Protein AF-A0A2T4V0P7-F1 (afdb_monomer_lite)

Radius of gyration: 17.31 Å; chains: 1; bounding box: 37×28×50 Å

Structure (mmCIF, N/CA/C/O backbone):
data_AF-A0A2T4V0P7-F1
#
_entry.id   AF-A0A2T4V0P7-F1
#
loop_
_atom_site.group_PDB
_atom_site.id
_atom_site.type_symbol
_atom_site.label_atom_id
_atom_site.label_alt_id
_atom_site.label_comp_id
_atom_site.label_asym_id
_atom_site.label_entity_id
_atom_site.label_seq_id
_atom_site.pdbx_PDB_ins_code
_atom_site.Cartn_x
_atom_site.Cartn_y
_atom_site.Cartn_z
_atom_site.occupancy
_atom_site.B_iso_or_equiv
_atom_site.auth_seq_id
_atom_site.auth_comp_id
_atom_site.auth_asym_id
_atom_site.auth_atom_id
_atom_site.pdbx_PDB_model_num
ATOM 1 N N . MET A 1 1 ? 9.605 -6.362 7.966 1.00 40.91 1 MET A N 1
ATOM 2 C CA . MET A 1 1 ? 10.205 -7.530 7.261 1.00 40.91 1 MET A CA 1
ATOM 3 C C . MET A 1 1 ? 9.302 -8.032 6.117 1.00 40.91 1 MET A C 1
ATOM 5 O O . MET A 1 1 ? 9.048 -9.226 6.015 1.00 40.91 1 MET A O 1
ATOM 9 N N . GLY A 1 2 ? 8.819 -7.150 5.230 1.00 50.41 2 GLY A N 1
ATOM 10 C CA . GLY A 1 2 ? 7.950 -7.536 4.098 1.00 50.41 2 GLY A CA 1
ATOM 11 C C . GLY A 1 2 ? 8.644 -7.576 2.725 1.00 50.41 2 GLY A C 1
ATOM 12 O O . GLY A 1 2 ? 8.208 -8.301 1.835 1.00 50.41 2 GLY A O 1
ATOM 13 N N . GLY A 1 3 ? 9.751 -6.844 2.541 1.00 59.53 3 GLY A N 1
ATOM 14 C CA . GLY A 1 3 ? 10.342 -6.617 1.211 1.00 59.53 3 GLY A CA 1
ATOM 15 C C . GLY A 1 3 ? 11.061 -7.815 0.574 1.00 59.53 3 GLY A C 1
ATOM 16 O O . GLY A 1 3 ? 11.031 -7.975 -0.645 1.00 59.53 3 GLY A O 1
ATOM 17 N N . GLY A 1 4 ? 11.680 -8.696 1.371 1.00 63.53 4 GLY A N 1
ATOM 18 C CA . GLY A 1 4 ? 12.519 -9.787 0.846 1.00 63.53 4 GLY A CA 1
ATOM 19 C C . GLY A 1 4 ? 11.753 -10.831 0.019 1.00 63.53 4 GLY A C 1
ATOM 20 O O . GLY A 1 4 ? 12.235 -11.278 -1.023 1.00 63.53 4 GLY A O 1
ATOM 21 N N . GLY A 1 5 ? 10.535 -11.184 0.444 1.00 72.75 5 GLY A N 1
ATOM 22 C CA . GLY A 1 5 ? 9.677 -12.125 -0.285 1.00 72.75 5 GLY A CA 1
ATOM 23 C C . GLY A 1 5 ? 9.125 -11.538 -1.587 1.00 72.75 5 GLY A C 1
ATOM 24 O O . GLY A 1 5 ? 9.145 -12.204 -2.623 1.00 72.75 5 GLY A O 1
ATOM 25 N N . ALA A 1 6 ? 8.700 -10.271 -1.556 1.00 78.38 6 ALA A N 1
ATOM 26 C CA . ALA A 1 6 ? 8.191 -9.565 -2.732 1.00 78.38 6 ALA A CA 1
ATOM 27 C C . ALA A 1 6 ? 9.258 -9.455 -3.834 1.00 78.38 6 ALA A C 1
ATOM 29 O O . ALA A 1 6 ? 8.981 -9.709 -5.005 1.00 78.38 6 ALA A O 1
ATOM 30 N N . LEU A 1 7 ? 10.502 -9.163 -3.450 1.00 80.94 7 LEU A N 1
ATOM 31 C CA . LEU A 1 7 ? 11.613 -9.017 -4.382 1.00 80.94 7 LEU A CA 1
ATOM 32 C C . LEU A 1 7 ? 12.010 -10.335 -5.063 1.00 80.94 7 LEU A C 1
ATOM 34 O O . LEU A 1 7 ? 12.274 -10.361 -6.265 1.00 80.94 7 LEU A O 1
ATOM 38 N N . SER A 1 8 ? 12.025 -11.441 -4.315 1.00 80.12 8 SER A N 1
ATOM 39 C CA . SER A 1 8 ? 12.296 -12.774 -4.873 1.00 80.12 8 SER A CA 1
ATOM 40 C C . SER A 1 8 ? 11.249 -13.171 -5.924 1.00 80.12 8 SER A C 1
ATOM 42 O O . SER A 1 8 ? 11.586 -13.610 -7.030 1.00 80.12 8 SER A O 1
ATOM 44 N N . SER A 1 9 ? 9.971 -12.931 -5.619 1.00 83.75 9 SER A N 1
ATOM 45 C CA . SER A 1 9 ? 8.863 -13.156 -6.552 1.00 83.75 9 SER A CA 1
ATOM 46 C C . SER A 1 9 ? 8.977 -12.270 -7.792 1.00 83.75 9 SER A C 1
ATOM 48 O O . SER A 1 9 ? 8.845 -12.764 -8.911 1.00 83.75 9 SER A O 1
ATOM 50 N N . ALA A 1 10 ? 9.302 -10.987 -7.617 1.00 84.69 10 ALA A N 1
ATOM 51 C CA . ALA A 1 10 ? 9.468 -10.046 -8.721 1.00 84.69 10 ALA A CA 1
ATOM 52 C C . ALA A 1 10 ? 10.587 -10.463 -9.684 1.00 84.69 10 ALA A C 1
ATOM 54 O O . ALA A 1 10 ? 10.378 -10.495 -10.895 1.00 84.69 10 ALA A O 1
ATOM 55 N N . ARG A 1 11 ? 11.745 -10.882 -9.158 1.00 84.88 11 ARG A N 1
ATOM 56 C CA . ARG A 1 11 ? 12.838 -11.425 -9.982 1.00 84.88 11 ARG A CA 1
ATOM 57 C C . ARG A 1 11 ? 12.408 -12.674 -10.746 1.00 84.88 11 ARG A C 1
ATOM 59 O O . ARG A 1 11 ? 12.751 -12.827 -11.912 1.00 84.88 11 ARG A O 1
ATOM 66 N N . THR A 1 12 ? 11.634 -13.549 -10.109 1.00 85.69 12 THR A N 1
ATOM 67 C CA . THR A 1 12 ? 11.114 -14.761 -10.755 1.00 85.69 12 THR A CA 1
ATOM 68 C C . THR A 1 12 ? 10.182 -14.416 -11.919 1.00 85.69 12 THR A C 1
ATOM 70 O O . THR A 1 12 ? 10.307 -15.004 -12.992 1.00 85.69 12 THR A O 1
ATOM 73 N N . ILE A 1 13 ? 9.285 -13.441 -11.742 1.00 86.00 13 ILE A N 1
ATOM 74 C CA . ILE A 1 13 ? 8.387 -12.954 -12.800 1.00 86.00 13 ILE A CA 1
ATOM 75 C C . ILE A 1 13 ? 9.199 -12.352 -13.955 1.00 86.00 13 ILE A C 1
ATOM 77 O O . ILE A 1 13 ? 9.021 -12.766 -15.099 1.00 86.00 13 ILE A O 1
ATOM 81 N N . LEU A 1 14 ? 10.153 -11.464 -13.661 1.00 85.25 14 LEU A N 1
ATOM 82 C CA . LEU A 1 14 ? 10.999 -10.830 -14.678 1.00 85.25 14 LEU A CA 1
ATOM 83 C C . LEU A 1 14 ? 11.806 -11.844 -15.493 1.00 85.25 14 LEU A C 1
ATOM 85 O O . LEU A 1 14 ? 11.801 -11.799 -16.720 1.00 85.25 14 LEU A O 1
ATOM 89 N N . VAL A 1 15 ? 12.481 -12.781 -14.824 1.00 84.50 15 VAL A N 1
ATOM 90 C CA . VAL A 1 15 ? 13.399 -13.715 -15.492 1.00 84.50 15 VAL A CA 1
ATOM 91 C C . VAL A 1 15 ? 12.642 -14.822 -16.221 1.00 84.50 15 VAL A C 1
ATOM 93 O O . VAL A 1 15 ? 12.977 -15.147 -17.361 1.00 84.50 15 VAL A O 1
ATOM 96 N N . LEU A 1 16 ? 11.640 -15.425 -15.570 1.00 86.75 16 LEU A N 1
ATOM 97 C CA . LEU A 1 16 ? 10.969 -16.612 -16.104 1.00 86.75 16 LEU A CA 1
ATOM 98 C C . LEU A 1 16 ? 9.767 -16.270 -16.978 1.00 86.75 16 LEU A C 1
ATOM 100 O O . LEU A 1 16 ? 9.555 -16.937 -17.988 1.00 86.75 16 LEU A O 1
ATOM 104 N N . ARG A 1 17 ? 8.976 -15.261 -16.596 1.00 83.06 17 ARG A N 1
ATOM 105 C CA . ARG A 1 17 ? 7.755 -14.883 -17.327 1.00 83.06 17 ARG A CA 1
ATOM 106 C C . ARG A 1 17 ? 7.986 -13.742 -18.311 1.00 83.06 17 ARG A C 1
ATOM 108 O O . ARG A 1 17 ? 7.224 -13.628 -19.261 1.00 83.06 17 ARG A O 1
ATOM 115 N N . ARG A 1 18 ? 9.059 -12.956 -18.130 1.00 83.25 18 ARG A N 1
ATOM 116 C CA . ARG A 1 18 ? 9.374 -11.769 -18.949 1.00 83.25 18 ARG A CA 1
ATOM 117 C C . ARG A 1 18 ? 8.212 -10.778 -18.997 1.00 83.25 18 ARG A C 1
ATOM 119 O O . ARG A 1 18 ? 7.939 -10.173 -20.029 1.00 83.25 18 ARG A O 1
ATOM 126 N N . GLU A 1 19 ? 7.528 -10.648 -17.868 1.00 87.88 19 GLU A N 1
ATOM 127 C CA . GLU A 1 19 ? 6.427 -9.713 -17.679 1.00 87.88 19 GLU A CA 1
ATOM 128 C C . GLU A 1 19 ? 6.923 -8.502 -16.879 1.00 87.88 19 GLU A C 1
ATOM 130 O O . GLU A 1 19 ? 7.684 -8.690 -15.920 1.00 87.88 19 GLU A O 1
ATOM 135 N N . PRO A 1 20 ? 6.486 -7.278 -17.229 1.00 90.12 20 PRO A N 1
ATOM 136 C CA . PRO A 1 20 ? 6.785 -6.104 -16.428 1.00 90.12 20 PRO A CA 1
ATOM 137 C C . PRO A 1 20 ? 6.261 -6.265 -14.996 1.00 90.12 20 PRO A C 1
ATOM 139 O O . PRO A 1 20 ? 5.131 -6.715 -14.799 1.00 90.12 20 PRO A O 1
ATOM 142 N N . VAL A 1 21 ? 7.041 -5.857 -13.990 1.00 92.50 21 VAL A N 1
ATOM 143 C CA . VAL A 1 21 ? 6.661 -6.021 -12.577 1.00 92.50 21 VAL A CA 1
ATOM 144 C C . VAL A 1 21 ? 6.799 -4.733 -11.772 1.00 92.50 21 VAL A C 1
ATOM 146 O O . VAL A 1 21 ? 7.827 -4.063 -11.793 1.00 92.50 21 VAL A O 1
ATOM 149 N N . ALA A 1 22 ? 5.777 -4.407 -10.989 1.00 93.06 22 ALA A N 1
ATOM 150 C CA . ALA A 1 22 ? 5.873 -3.371 -9.970 1.00 93.06 22 ALA A CA 1
ATOM 151 C C . ALA A 1 22 ? 5.930 -4.009 -8.579 1.00 93.06 22 ALA A C 1
ATOM 153 O O . ALA A 1 22 ? 5.095 -4.843 -8.233 1.00 93.06 22 ALA A O 1
ATOM 154 N N . VAL A 1 23 ? 6.911 -3.606 -7.776 1.00 93.00 23 VAL A N 1
ATOM 155 C CA . VAL A 1 23 ? 7.059 -4.004 -6.375 1.00 93.00 23 VAL A CA 1
ATOM 156 C C . VAL A 1 23 ? 6.610 -2.843 -5.504 1.00 93.00 23 VAL A C 1
ATOM 158 O O . VAL A 1 23 ? 7.260 -1.801 -5.482 1.00 93.00 23 VAL A O 1
ATOM 161 N N . VAL A 1 24 ? 5.504 -3.033 -4.789 1.00 92.44 24 VAL A N 1
ATOM 162 C CA . VAL A 1 24 ? 4.971 -2.069 -3.821 1.00 92.44 24 VAL A CA 1
ATOM 163 C C . VAL A 1 24 ? 5.088 -2.683 -2.435 1.00 92.44 24 VAL A C 1
ATOM 165 O O . VAL A 1 24 ? 4.557 -3.768 -2.201 1.00 92.44 24 VAL A O 1
ATOM 168 N N . CYS A 1 25 ? 5.797 -2.026 -1.524 1.00 92.06 25 CYS A N 1
ATOM 169 C CA . CYS A 1 25 ? 5.945 -2.521 -0.159 1.00 92.06 25 CYS A CA 1
ATOM 170 C C . CYS A 1 25 ? 6.119 -1.394 0.858 1.00 92.06 25 CYS A C 1
ATOM 172 O O . CYS A 1 25 ? 6.382 -0.242 0.504 1.00 92.06 25 CYS A O 1
ATOM 174 N N . ASP A 1 26 ? 5.981 -1.757 2.130 1.00 92.06 26 ASP A N 1
ATOM 175 C CA . ASP A 1 26 ? 6.235 -0.858 3.249 1.00 92.06 26 ASP A CA 1
ATOM 176 C C . ASP A 1 26 ? 7.694 -0.389 3.241 1.00 92.06 26 ASP A C 1
ATOM 178 O O . ASP A 1 26 ? 8.622 -1.146 2.924 1.00 92.06 26 ASP A O 1
ATOM 182 N N . ALA A 1 27 ? 7.894 0.869 3.610 1.00 90.94 27 ALA A N 1
ATOM 183 C CA . ALA A 1 27 ? 9.205 1.372 3.963 1.00 90.94 27 ALA A CA 1
ATOM 184 C C . ALA A 1 27 ? 9.616 0.801 5.327 1.00 90.94 27 ALA A C 1
ATOM 186 O O . ALA A 1 27 ? 8.823 0.771 6.264 1.00 90.94 27 ALA A O 1
ATOM 187 N N . ASP A 1 28 ? 10.878 0.400 5.476 1.00 86.69 28 ASP A N 1
ATOM 188 C CA . ASP A 1 28 ? 11.382 -0.084 6.771 1.00 86.69 28 ASP A CA 1
ATOM 189 C C . ASP A 1 28 ? 11.621 1.075 7.768 1.00 86.69 28 ASP A C 1
ATOM 191 O O . ASP A 1 28 ? 11.985 0.866 8.925 1.00 86.69 28 ASP A O 1
ATOM 195 N N . THR A 1 29 ? 11.452 2.319 7.313 1.00 88.06 29 THR A N 1
ATOM 196 C CA . THR A 1 29 ? 11.788 3.550 8.029 1.00 88.06 29 THR A CA 1
ATOM 197 C C . THR A 1 29 ? 11.024 4.747 7.465 1.00 88.06 29 THR A C 1
ATOM 199 O O . THR A 1 29 ? 10.601 4.743 6.312 1.00 88.06 29 THR A O 1
ATOM 202 N N . LEU A 1 30 ? 10.897 5.803 8.270 1.00 88.06 30 LEU A N 1
ATOM 203 C CA . LEU A 1 30 ? 10.380 7.108 7.845 1.00 88.06 30 LEU A CA 1
ATOM 204 C C . LEU A 1 30 ? 11.493 8.079 7.411 1.00 88.06 30 LEU A C 1
ATOM 206 O O . LEU A 1 30 ? 11.200 9.173 6.931 1.00 88.06 30 LEU A O 1
ATOM 210 N N . ALA A 1 31 ? 12.765 7.719 7.618 1.00 92.06 31 ALA A N 1
ATOM 211 C CA . ALA A 1 31 ? 13.905 8.570 7.290 1.00 92.06 31 ALA A CA 1
ATOM 212 C C . ALA A 1 31 ? 14.175 8.554 5.770 1.00 92.06 31 ALA A C 1
ATOM 214 O O . ALA A 1 31 ? 14.497 7.486 5.241 1.00 92.06 31 ALA A O 1
ATOM 215 N N . PRO A 1 32 ? 14.106 9.701 5.061 1.00 89.88 32 PRO A N 1
ATOM 216 C CA . PRO A 1 32 ? 14.213 9.739 3.600 1.00 89.88 32 PRO A CA 1
ATOM 217 C C . PRO A 1 32 ? 15.506 9.137 3.042 1.00 89.88 32 PRO A C 1
ATOM 219 O O . PRO A 1 32 ? 15.460 8.432 2.035 1.00 89.88 32 PRO A O 1
ATOM 222 N N . ASP A 1 33 ? 16.639 9.373 3.707 1.00 92.19 33 ASP A N 1
ATOM 223 C CA . ASP A 1 33 ? 17.944 8.872 3.261 1.00 92.19 33 ASP A CA 1
ATOM 224 C C . ASP A 1 33 ? 17.998 7.341 3.327 1.00 92.19 33 ASP A C 1
ATOM 226 O O . ASP A 1 33 ? 18.382 6.678 2.366 1.00 92.19 33 ASP A O 1
ATOM 230 N N . VAL A 1 34 ? 17.491 6.763 4.418 1.00 91.38 34 VAL A N 1
ATOM 231 C CA . VAL A 1 34 ? 17.452 5.306 4.607 1.00 91.38 34 VAL A CA 1
ATOM 232 C C . VAL A 1 34 ? 16.418 4.660 3.674 1.00 91.38 34 VAL A C 1
ATOM 234 O O . VAL A 1 34 ? 16.652 3.578 3.143 1.00 91.38 34 VAL A O 1
ATOM 237 N N . MET A 1 35 ? 15.298 5.335 3.393 1.00 91.69 35 MET A N 1
ATOM 238 C CA . MET A 1 35 ? 14.356 4.889 2.357 1.00 91.69 35 MET A CA 1
ATOM 239 C C . MET A 1 35 ? 14.992 4.901 0.960 1.00 91.69 35 MET A C 1
ATOM 241 O O . MET A 1 35 ? 14.723 4.012 0.151 1.00 91.69 35 MET A O 1
ATOM 245 N N . ALA A 1 36 ? 15.823 5.900 0.650 1.00 92.19 36 ALA A N 1
ATOM 246 C CA . ALA A 1 36 ? 16.533 5.966 -0.622 1.00 92.19 36 ALA A CA 1
ATOM 247 C C . ALA A 1 36 ? 17.555 4.827 -0.755 1.00 92.19 36 ALA A C 1
ATOM 249 O O . ALA A 1 36 ? 17.640 4.223 -1.824 1.00 92.19 36 ALA A O 1
ATOM 250 N N . GLU A 1 37 ? 18.262 4.486 0.325 1.00 92.00 37 GLU A N 1
ATOM 251 C CA . GLU A 1 37 ? 19.148 3.317 0.385 1.00 92.00 37 GLU A CA 1
ATOM 252 C C . GLU A 1 37 ? 18.377 2.002 0.212 1.00 92.00 37 GLU A C 1
ATOM 254 O O . GLU A 1 37 ? 18.756 1.175 -0.620 1.00 92.00 37 GLU A O 1
ATOM 259 N N . GLN A 1 38 ? 17.259 1.826 0.931 1.00 92.25 38 GLN A N 1
ATOM 260 C CA . GLN A 1 38 ? 16.385 0.653 0.802 1.00 92.25 38 GLN A CA 1
ATOM 261 C C . GLN A 1 38 ? 15.917 0.483 -0.648 1.00 92.25 38 GLN A C 1
ATOM 26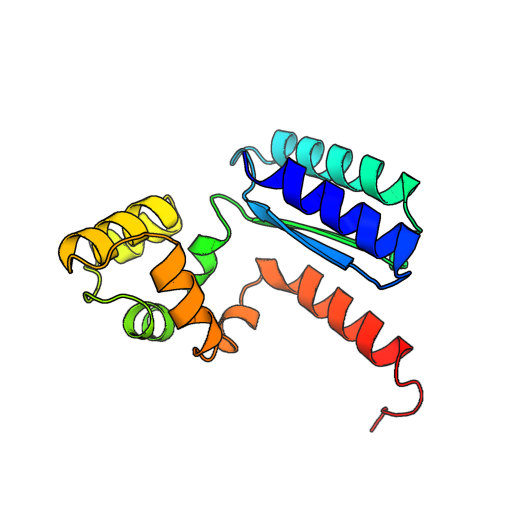3 O O . GLN A 1 38 ? 16.014 -0.608 -1.215 1.00 92.25 38 GLN A O 1
ATOM 268 N N . ARG A 1 39 ? 15.451 1.572 -1.272 1.00 92.94 39 ARG A N 1
ATOM 269 C CA . ARG A 1 39 ? 15.042 1.567 -2.678 1.00 92.94 39 ARG A CA 1
ATOM 270 C C . ARG A 1 39 ? 16.216 1.204 -3.583 1.00 92.94 39 ARG A C 1
ATOM 272 O O . ARG A 1 39 ? 16.073 0.288 -4.381 1.00 92.94 39 ARG A O 1
ATOM 279 N N . GLY A 1 40 ? 17.370 1.852 -3.425 1.00 93.00 40 GLY A N 1
ATOM 280 C CA . GLY A 1 40 ? 18.556 1.589 -4.244 1.00 93.00 40 GLY A CA 1
ATOM 281 C C . GLY A 1 40 ? 19.016 0.131 -4.173 1.00 93.00 40 GLY A C 1
ATOM 282 O O . GLY A 1 40 ? 19.373 -0.458 -5.191 1.00 93.00 40 GLY A O 1
ATOM 283 N N . LEU A 1 41 ? 18.928 -0.494 -2.997 1.00 91.62 41 LEU A N 1
ATOM 284 C CA . LEU A 1 41 ? 19.224 -1.916 -2.825 1.00 91.62 41 LEU A CA 1
ATOM 285 C C . LEU A 1 41 ? 18.239 -2.813 -3.599 1.00 91.62 41 LEU A C 1
ATOM 287 O 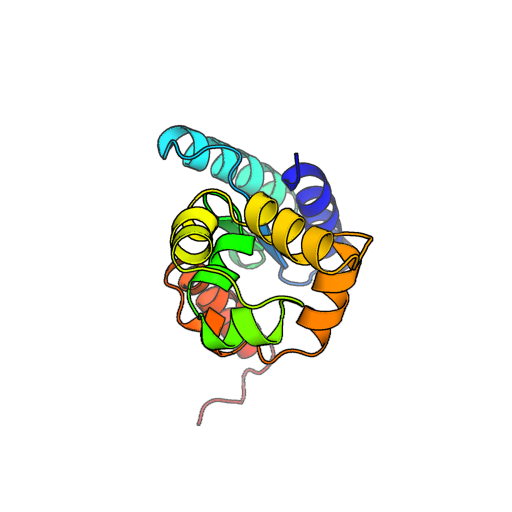O . LEU A 1 41 ? 18.651 -3.779 -4.244 1.00 91.62 41 LEU A O 1
ATOM 291 N N . MET A 1 42 ? 16.940 -2.508 -3.550 1.00 92.38 42 MET A N 1
ATOM 292 C CA . MET A 1 42 ? 15.920 -3.252 -4.302 1.00 92.38 42 MET A CA 1
ATOM 293 C C . MET A 1 42 ? 16.076 -3.066 -5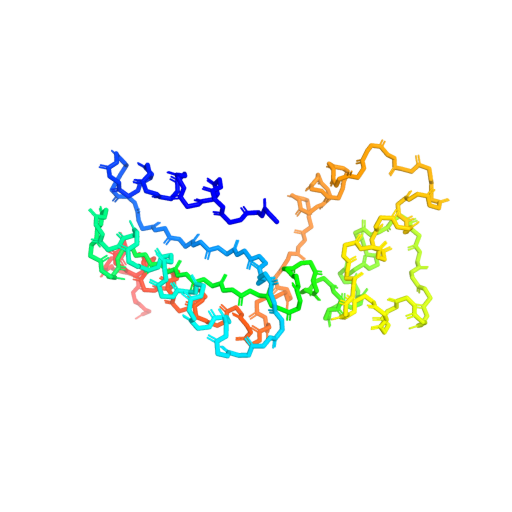.815 1.00 92.38 42 MET A C 1
ATOM 295 O O . MET A 1 42 ? 15.992 -4.038 -6.564 1.00 92.38 42 MET A O 1
ATOM 299 N N . GLU A 1 43 ? 16.343 -1.837 -6.255 1.00 93.38 43 GLU A N 1
ATOM 300 C CA . GLU A 1 43 ? 16.599 -1.491 -7.655 1.00 93.38 43 GLU A CA 1
ATOM 301 C C . GLU A 1 43 ? 17.845 -2.207 -8.185 1.00 93.38 43 GLU A C 1
ATOM 303 O O . GLU A 1 43 ? 17.799 -2.781 -9.270 1.00 93.38 43 GLU A O 1
ATOM 308 N N . TYR A 1 44 ? 18.926 -2.264 -7.400 1.00 91.69 44 TYR A N 1
ATOM 309 C CA . TYR A 1 44 ? 20.128 -3.027 -7.742 1.00 91.69 44 TYR A CA 1
ATOM 310 C C . TYR A 1 44 ? 19.807 -4.510 -7.977 1.00 91.69 44 TYR A C 1
ATOM 312 O O . TYR A 1 44 ? 20.183 -5.082 -8.998 1.00 91.69 44 TYR A O 1
ATOM 320 N N . MET A 1 45 ? 19.036 -5.128 -7.078 1.00 89.50 45 MET A N 1
ATOM 321 C CA . MET A 1 45 ? 18.660 -6.539 -7.205 1.00 89.50 45 MET A CA 1
ATOM 322 C C . MET A 1 45 ? 17.726 -6.835 -8.391 1.00 89.50 45 MET A C 1
ATOM 324 O O . MET A 1 45 ? 17.770 -7.944 -8.932 1.00 89.50 45 MET A O 1
ATOM 328 N N . LEU A 1 46 ? 16.870 -5.889 -8.790 1.00 89.69 46 LEU A N 1
ATOM 329 C CA . LEU A 1 46 ? 16.008 -6.022 -9.973 1.00 89.69 46 LEU A CA 1
ATOM 330 C C . LEU A 1 46 ? 16.748 -5.714 -11.276 1.00 89.69 46 LEU A C 1
ATOM 332 O O . LEU A 1 46 ? 16.464 -6.352 -12.288 1.00 89.69 46 LEU A O 1
ATOM 336 N N . GLY A 1 47 ? 17.723 -4.803 -11.254 1.00 90.19 47 GLY A N 1
ATOM 337 C CA . GLY A 1 47 ? 18.565 -4.483 -12.408 1.00 90.19 47 GLY A CA 1
ATOM 338 C C . GLY A 1 47 ? 19.335 -5.695 -12.937 1.00 90.19 47 GLY A C 1
ATOM 339 O O . GLY A 1 47 ? 19.471 -5.859 -14.145 1.00 90.19 47 GLY A O 1
ATOM 340 N N . GLU A 1 48 ? 19.738 -6.606 -12.048 1.00 88.62 48 GLU A N 1
ATOM 341 C CA . GLU A 1 48 ? 20.349 -7.891 -12.420 1.00 88.62 48 GLU A CA 1
ATOM 342 C C . GLU A 1 48 ? 19.361 -8.861 -13.103 1.00 88.62 48 GLU A C 1
ATOM 344 O O . GLU A 1 48 ? 19.771 -9.827 -13.745 1.00 88.62 48 GLU A O 1
ATOM 349 N N . ALA A 1 49 ? 18.051 -8.646 -12.947 1.00 87.19 49 ALA A N 1
ATOM 350 C CA . ALA A 1 49 ? 16.996 -9.506 -13.484 1.00 87.19 49 ALA A CA 1
ATOM 351 C C . ALA A 1 49 ? 16.380 -8.985 -14.795 1.00 87.19 49 ALA A C 1
ATOM 353 O O . ALA A 1 49 ? 15.804 -9.774 -15.544 1.00 87.19 49 ALA A O 1
ATOM 354 N N . GLY A 1 50 ? 16.486 -7.685 -15.085 1.00 87.50 50 GLY A N 1
ATOM 355 C CA . GLY A 1 50 ? 15.923 -7.089 -16.295 1.00 87.50 50 GLY A CA 1
ATOM 356 C C . GLY A 1 50 ? 16.177 -5.583 -16.423 1.00 87.50 50 GLY A C 1
ATOM 357 O O . GLY A 1 50 ? 16.600 -4.933 -15.464 1.00 87.50 50 GLY A O 1
ATOM 358 N N . PRO A 1 51 ? 15.916 -5.001 -17.608 1.00 89.62 51 PRO A N 1
ATOM 359 C CA . PRO A 1 51 ? 16.111 -3.573 -17.841 1.00 89.62 51 PRO A CA 1
ATOM 360 C C . PRO A 1 51 ? 15.129 -2.733 -17.015 1.00 89.62 51 PRO A C 1
ATOM 362 O O . PRO A 1 51 ? 14.007 -3.161 -16.754 1.00 89.62 51 PRO A O 1
ATOM 365 N N . LEU A 1 52 ? 15.533 -1.504 -16.671 1.00 86.81 52 LEU A N 1
ATOM 366 C CA . LEU A 1 52 ? 14.756 -0.561 -15.849 1.00 86.81 52 LEU A CA 1
ATOM 367 C C . LEU A 1 52 ? 13.349 -0.283 -16.394 1.00 86.81 52 LEU A C 1
ATOM 369 O O . LEU A 1 52 ? 12.448 0.041 -15.630 1.00 86.81 52 LEU A O 1
ATOM 373 N N . SER A 1 53 ? 13.141 -0.415 -17.706 1.00 88.94 53 SER A N 1
ATOM 374 C CA . SER A 1 53 ? 11.811 -0.259 -18.288 1.00 88.94 53 SER A CA 1
ATOM 375 C C . SER A 1 53 ? 10.847 -1.334 -17.797 1.00 88.94 53 SER A C 1
ATOM 377 O O . SER A 1 53 ? 9.660 -1.069 -17.742 1.00 88.94 53 SER A O 1
ATOM 379 N N . GLU A 1 54 ? 11.307 -2.534 -17.447 1.00 91.88 54 GLU A N 1
ATOM 380 C CA . GLU A 1 54 ? 10.443 -3.674 -17.122 1.00 91.88 54 GLU A CA 1
ATOM 381 C C . GLU A 1 54 ? 10.098 -3.773 -15.640 1.00 91.88 54 GLU A C 1
ATOM 383 O O . GLU A 1 54 ? 9.355 -4.667 -15.243 1.00 91.88 54 GLU A O 1
ATOM 388 N N . TRP A 1 55 ? 10.586 -2.860 -14.803 1.00 93.88 55 TRP A N 1
ATOM 389 C CA . TRP A 1 55 ? 10.261 -2.914 -13.390 1.00 93.88 55 TRP A CA 1
ATOM 390 C C . TRP A 1 55 ? 10.143 -1.557 -12.713 1.00 93.88 55 TRP A C 1
ATOM 392 O O . TRP A 1 55 ? 10.692 -0.548 -13.149 1.00 93.88 55 TRP A O 1
ATOM 402 N N . ARG A 1 56 ? 9.417 -1.545 -11.593 1.00 94.69 56 ARG A N 1
ATOM 403 C CA . ARG A 1 56 ? 9.254 -0.368 -10.738 1.00 94.69 56 ARG A CA 1
ATOM 404 C C . ARG A 1 56 ? 9.287 -0.761 -9.269 1.00 94.69 56 ARG A C 1
ATOM 406 O O . ARG A 1 56 ? 8.653 -1.737 -8.888 1.00 94.69 56 ARG A O 1
ATOM 413 N N . VAL A 1 57 ? 9.978 0.020 -8.440 1.00 94.19 57 VAL A N 1
ATOM 414 C CA . VAL A 1 57 ? 9.947 -0.116 -6.976 1.00 94.19 57 VAL A CA 1
ATOM 415 C C . VAL A 1 57 ? 9.230 1.084 -6.376 1.00 94.19 57 VAL A C 1
ATOM 417 O O . VAL A 1 57 ? 9.532 2.231 -6.710 1.00 94.19 57 VAL A O 1
ATOM 420 N N . LEU A 1 58 ? 8.288 0.814 -5.479 1.00 94.38 58 LEU A N 1
ATOM 421 C CA . LEU A 1 58 ? 7.522 1.810 -4.750 1.00 94.38 58 LEU A CA 1
ATOM 422 C C . LEU A 1 58 ? 7.554 1.475 -3.258 1.00 94.38 58 LEU A C 1
ATOM 424 O O . LEU A 1 58 ? 7.011 0.460 -2.826 1.00 94.38 58 LEU A O 1
ATOM 428 N N . LEU A 1 59 ? 8.200 2.341 -2.480 1.00 94.00 59 LEU A N 1
ATOM 429 C CA . LEU A 1 59 ? 8.198 2.260 -1.023 1.00 94.00 59 LEU A CA 1
ATOM 430 C C . LEU A 1 59 ? 7.146 3.216 -0.474 1.00 94.00 59 LEU A C 1
ATOM 432 O O . LEU A 1 59 ? 7.183 4.409 -0.782 1.00 94.00 59 LEU A O 1
ATOM 436 N N . ILE A 1 60 ? 6.230 2.694 0.337 1.00 92.50 60 ILE A N 1
ATOM 437 C CA . ILE A 1 60 ? 5.164 3.467 0.977 1.00 92.50 60 ILE A CA 1
ATOM 438 C C . ILE A 1 60 ? 5.444 3.564 2.477 1.00 92.50 60 ILE A C 1
ATOM 440 O O . ILE A 1 60 ? 5.637 2.548 3.137 1.00 92.50 60 ILE A O 1
ATOM 444 N N . ALA A 1 61 ? 5.474 4.786 3.011 1.00 91.00 61 ALA A N 1
ATOM 445 C CA . ALA A 1 61 ? 5.827 5.074 4.400 1.00 91.00 61 ALA A CA 1
ATOM 446 C C . ALA A 1 61 ? 4.674 5.794 5.123 1.00 91.00 61 ALA A C 1
ATOM 448 O O . ALA A 1 61 ? 4.240 6.825 4.606 1.00 91.00 61 ALA A O 1
ATOM 449 N N . PRO A 1 62 ? 4.227 5.343 6.317 1.00 88.94 62 PRO A N 1
ATOM 450 C CA . PRO A 1 62 ? 4.817 4.263 7.113 1.00 88.94 62 PRO A CA 1
ATOM 451 C C . PRO A 1 62 ? 4.558 2.862 6.552 1.00 88.94 62 PRO A C 1
ATOM 453 O O . PRO A 1 62 ? 5.448 2.027 6.611 1.00 88.94 62 PRO A O 1
ATOM 456 N N . GLU A 1 63 ? 3.372 2.606 6.004 1.00 93.44 63 GLU A N 1
ATOM 457 C CA . GLU A 1 63 ? 2.956 1.278 5.541 1.00 93.44 63 GLU A CA 1
ATOM 458 C C . GLU A 1 63 ? 1.945 1.441 4.399 1.00 93.44 63 GLU A C 1
ATOM 460 O O . GLU A 1 63 ? 1.141 2.371 4.424 1.00 93.44 63 GLU A O 1
ATOM 465 N N . VAL A 1 64 ? 1.903 0.521 3.435 1.00 93.62 64 VAL A N 1
ATOM 466 C CA . VAL A 1 64 ? 0.965 0.527 2.295 1.00 93.62 64 VAL A CA 1
ATOM 467 C C . VAL A 1 64 ? -0.488 0.656 2.759 1.00 93.62 64 VAL A C 1
ATOM 469 O O . VAL A 1 64 ? -1.284 1.364 2.140 1.00 93.62 64 VAL A O 1
ATOM 472 N N . ALA A 1 65 ? -0.830 0.038 3.893 1.00 94.62 65 ALA A N 1
ATOM 473 C CA . ALA A 1 65 ? -2.167 0.092 4.479 1.00 94.62 65 ALA A CA 1
ATOM 474 C C . ALA A 1 65 ? -2.637 1.519 4.829 1.00 94.62 65 ALA A C 1
ATOM 476 O O . ALA A 1 65 ? -3.841 1.751 4.947 1.00 94.62 65 ALA A O 1
ATOM 477 N N . MET A 1 66 ? -1.733 2.503 4.923 1.00 94.62 66 MET A N 1
ATOM 478 C CA . MET A 1 66 ? -2.088 3.914 5.124 1.00 94.62 66 MET A CA 1
ATOM 479 C C . MET A 1 66 ? -2.988 4.459 4.012 1.00 94.62 66 MET A C 1
ATOM 481 O O . MET A 1 66 ? -3.759 5.389 4.244 1.00 94.62 66 MET A O 1
ATOM 485 N N . LEU A 1 67 ? -2.900 3.885 2.806 1.00 94.25 67 LEU A N 1
ATOM 486 C CA . LEU A 1 67 ? -3.709 4.291 1.662 1.00 94.25 67 LEU A CA 1
ATOM 487 C C . LEU A 1 67 ? -5.202 4.102 1.953 1.00 94.25 67 LEU A C 1
ATOM 489 O O . LEU A 1 67 ? -6.005 4.941 1.556 1.00 94.25 67 LEU A O 1
ATOM 493 N N . LEU A 1 68 ? -5.563 3.083 2.740 1.00 94.94 68 LEU A N 1
ATOM 494 C CA . LEU A 1 68 ? -6.945 2.847 3.162 1.00 94.94 68 LEU A CA 1
ATOM 495 C C . LEU A 1 68 ? -7.479 3.982 4.048 1.00 94.94 68 LEU A C 1
ATOM 497 O O . LEU A 1 68 ? -8.663 4.277 4.011 1.00 94.94 68 LEU A O 1
ATOM 501 N N . PHE A 1 69 ? -6.617 4.672 4.799 1.00 94.44 69 PHE A N 1
ATOM 502 C CA . PHE A 1 69 ? -6.999 5.792 5.670 1.00 94.44 69 PHE A CA 1
ATOM 503 C C . PHE A 1 69 ? -7.085 7.146 4.940 1.00 94.44 69 PHE A C 1
ATOM 505 O O . PHE A 1 69 ? -7.353 8.174 5.574 1.00 94.44 69 PHE A O 1
ATOM 512 N N . ARG A 1 70 ? -6.856 7.179 3.617 1.00 90.25 70 ARG A N 1
ATOM 513 C CA . ARG A 1 70 ? -7.046 8.382 2.784 1.00 90.25 70 ARG A CA 1
ATOM 514 C C . ARG A 1 70 ? -8.497 8.579 2.354 1.00 90.25 70 ARG A C 1
ATOM 516 O O . ARG A 1 70 ? -8.909 9.724 2.182 1.00 90.25 70 ARG A O 1
ATOM 523 N N . ASP A 1 71 ? -9.249 7.492 2.217 1.00 91.56 71 ASP A N 1
ATOM 524 C CA . ASP A 1 71 ? -10.669 7.500 1.878 1.00 91.56 71 ASP A CA 1
ATOM 525 C C . ASP A 1 71 ? -11.463 6.846 3.011 1.00 91.56 71 ASP A C 1
ATOM 527 O O . ASP A 1 71 ? -11.477 5.629 3.188 1.00 91.56 71 ASP A O 1
ATOM 531 N N . GLU A 1 72 ? -12.131 7.683 3.800 1.00 92.00 72 GLU A N 1
ATOM 532 C CA . GLU A 1 72 ? -12.931 7.228 4.931 1.00 92.00 72 GLU A CA 1
ATOM 533 C C . GLU A 1 72 ? -14.126 6.368 4.497 1.00 92.00 72 GLU A C 1
ATOM 535 O O . GLU A 1 72 ? -14.496 5.436 5.212 1.00 92.00 72 GLU A O 1
ATOM 540 N N . GLN A 1 73 ? -14.726 6.649 3.337 1.00 92.31 73 GLN A N 1
ATOM 541 C CA . GLN A 1 73 ? -15.866 5.884 2.843 1.00 92.31 73 GLN A CA 1
ATOM 542 C C . GLN A 1 73 ? -15.429 4.470 2.451 1.00 92.31 73 GLN A C 1
ATOM 544 O O . GLN A 1 73 ? -16.090 3.502 2.836 1.00 92.31 73 GLN A O 1
ATOM 549 N N . LEU A 1 74 ? -14.297 4.348 1.754 1.00 93.88 74 LEU A N 1
ATOM 550 C CA . LEU A 1 74 ? -13.682 3.055 1.460 1.00 93.88 74 LEU A CA 1
ATOM 551 C C . LEU A 1 74 ? -13.290 2.323 2.748 1.00 93.88 74 LEU A C 1
ATOM 553 O O . LEU A 1 74 ? -13.621 1.154 2.920 1.00 93.88 74 LEU A O 1
ATOM 557 N N . LEU A 1 75 ? -12.628 2.997 3.690 1.00 95.75 75 LEU A N 1
ATOM 558 C CA . LEU A 1 75 ? -12.233 2.363 4.945 1.00 95.75 75 LEU A CA 1
ATOM 559 C C . LEU A 1 75 ? -13.443 1.781 5.680 1.00 95.75 75 LEU A C 1
ATOM 561 O O . LEU A 1 75 ? -13.409 0.623 6.087 1.00 95.75 75 LEU A O 1
ATOM 565 N N . ARG A 1 76 ? -14.520 2.565 5.817 1.00 94.44 76 ARG A N 1
ATOM 566 C CA . ARG A 1 76 ? -15.752 2.162 6.512 1.00 94.44 76 ARG A CA 1
ATOM 567 C C . ARG A 1 76 ? -16.458 0.976 5.860 1.00 94.44 76 ARG A C 1
ATOM 569 O O . ARG A 1 76 ? -17.152 0.259 6.572 1.00 94.44 76 ARG A O 1
ATOM 576 N N . SER A 1 77 ? -16.304 0.762 4.552 1.00 93.31 77 SER A N 1
ATOM 577 C CA . SER A 1 77 ? -16.857 -0.423 3.882 1.00 93.31 77 SER A CA 1
ATOM 578 C C . SER A 1 77 ? -15.999 -1.675 4.106 1.00 93.31 77 SER A C 1
ATOM 580 O O . SER A 1 77 ? -16.520 -2.790 4.103 1.00 93.31 77 SER A O 1
ATOM 582 N N . LEU A 1 78 ? -14.697 -1.499 4.350 1.00 94.50 78 LEU A N 1
ATOM 583 C CA . LEU A 1 78 ? -13.747 -2.588 4.563 1.00 94.50 78 LEU A CA 1
ATOM 584 C C . LEU A 1 78 ? -13.700 -3.073 6.013 1.00 94.50 78 LEU A C 1
ATOM 586 O O . LEU A 1 78 ? -13.549 -4.271 6.252 1.00 94.50 78 LEU A O 1
ATOM 590 N N . VAL A 1 79 ? -13.815 -2.181 6.995 1.00 94.62 79 VAL A N 1
ATOM 591 C CA . VAL A 1 79 ? -13.667 -2.552 8.410 1.00 94.62 79 VAL A CA 1
ATOM 592 C C . VAL A 1 79 ? -14.990 -3.023 9.029 1.00 94.62 79 VAL A C 1
ATOM 594 O O . VAL A 1 79 ? -16.057 -2.538 8.657 1.00 94.62 79 VAL A O 1
ATOM 597 N N . PRO A 1 80 ? -14.964 -3.969 9.984 1.00 92.75 80 PRO A N 1
ATOM 598 C CA . PRO A 1 80 ? -16.188 -4.502 10.588 1.00 92.75 80 PRO A CA 1
ATOM 599 C C . PRO A 1 80 ? -16.819 -3.561 11.626 1.00 92.75 80 PRO A C 1
ATOM 601 O O . PRO A 1 80 ? -18.001 -3.686 11.936 1.00 92.75 80 PRO A O 1
ATOM 604 N N . VAL A 1 81 ? -16.048 -2.605 12.150 1.00 93.75 81 VAL A N 1
ATOM 605 C CA . VAL A 1 81 ? -16.512 -1.580 13.093 1.00 93.75 81 VAL A CA 1
ATOM 606 C C . VAL A 1 81 ? -16.148 -0.211 12.550 1.00 93.75 81 VAL A C 1
ATOM 608 O O . VAL A 1 81 ? -15.026 0.006 12.100 1.00 93.75 81 VAL A O 1
ATOM 611 N N . SER A 1 82 ? -17.085 0.733 12.625 1.00 93.62 82 SER A N 1
ATOM 612 C CA . SER A 1 82 ? -16.822 2.121 12.247 1.00 93.62 82 SER A CA 1
ATOM 613 C C . SER A 1 82 ? -15.684 2.718 13.089 1.00 93.62 82 SER A C 1
ATOM 615 O O . SER A 1 82 ? -15.813 2.759 14.314 1.00 93.62 82 SER A O 1
ATOM 617 N N . PRO A 1 83 ? -14.606 3.226 12.464 1.00 95.25 83 PRO A N 1
ATOM 618 C CA . PRO A 1 83 ? -13.482 3.794 13.190 1.00 95.25 83 PRO A CA 1
ATOM 619 C C . PRO A 1 83 ? -13.880 5.118 13.849 1.00 95.25 83 PRO A C 1
ATOM 621 O O . PRO A 1 83 ? -14.636 5.921 13.285 1.00 95.25 83 PRO A O 1
ATOM 624 N N . SER A 1 84 ? -13.351 5.350 15.049 1.00 95.81 84 SER A N 1
ATOM 625 C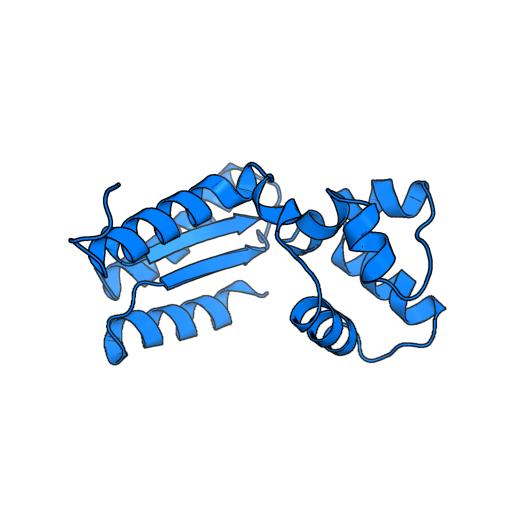 CA . SER A 1 84 ? -13.447 6.634 15.738 1.00 95.81 84 SER A CA 1
ATOM 626 C C . SER A 1 84 ? -12.586 7.697 15.048 1.00 95.81 84 SER A C 1
ATOM 628 O O . SER A 1 84 ? -11.678 7.387 14.275 1.00 95.81 84 SER A O 1
ATOM 630 N N . PHE A 1 85 ? -12.829 8.971 15.362 1.00 95.00 85 PHE A N 1
ATOM 631 C CA . PHE A 1 85 ? -12.007 10.070 14.846 1.00 95.00 85 PHE A CA 1
ATOM 632 C C . PHE A 1 85 ? -10.524 9.923 15.226 1.00 95.00 85 PHE A C 1
ATOM 634 O O . PHE A 1 85 ? -9.642 10.152 14.402 1.00 95.00 85 PHE A O 1
ATOM 641 N N . GLU A 1 86 ? -10.244 9.476 16.453 1.00 95.75 86 GLU A N 1
ATOM 642 C CA . GLU A 1 86 ? -8.877 9.205 16.900 1.00 95.75 86 GLU A CA 1
ATOM 643 C C . GLU A 1 86 ? -8.234 8.082 16.076 1.00 95.75 86 GLU A C 1
ATOM 645 O O . GLU A 1 86 ? -7.111 8.237 15.606 1.00 95.75 86 GLU A O 1
ATOM 650 N N . GLN A 1 87 ? -8.959 6.986 15.832 1.00 96.50 87 GLN A N 1
ATOM 651 C CA . GLN A 1 87 ? -8.470 5.872 15.015 1.00 96.50 87 GLN A CA 1
ATOM 652 C C . GLN A 1 87 ? -8.224 6.292 13.559 1.00 96.50 87 GLN A C 1
ATOM 654 O O . GLN A 1 87 ? -7.240 5.858 12.966 1.00 96.50 87 GLN A O 1
ATOM 659 N N . LEU A 1 88 ? -9.056 7.173 12.992 1.00 95.88 88 LEU A N 1
ATOM 660 C CA . LEU A 1 88 ? -8.845 7.732 11.651 1.00 95.88 88 LEU A CA 1
ATOM 661 C C . LEU A 1 88 ? -7.553 8.552 11.558 1.00 95.88 88 LEU A C 1
ATOM 663 O O . LEU A 1 88 ? -6.827 8.444 10.570 1.00 95.88 88 LEU A O 1
ATOM 667 N N . ILE A 1 89 ? -7.243 9.355 12.580 1.00 94.44 89 ILE A N 1
ATOM 668 C CA . ILE A 1 89 ? -5.982 10.105 12.639 1.00 94.44 89 ILE A CA 1
ATOM 669 C C . ILE A 1 89 ? -4.809 9.143 12.816 1.00 94.44 89 ILE A C 1
ATOM 671 O O . ILE A 1 89 ? -3.833 9.204 12.068 1.00 94.44 89 ILE A O 1
ATOM 675 N N . ARG A 1 90 ? -4.905 8.243 13.796 1.00 96.00 90 ARG A N 1
ATOM 676 C CA . ARG A 1 90 ? -3.824 7.336 14.183 1.00 96.00 90 ARG A CA 1
ATOM 677 C C . ARG A 1 90 ? -3.473 6.350 13.071 1.00 96.00 90 ARG A C 1
ATOM 679 O O . ARG A 1 90 ? -2.298 6.085 12.834 1.00 96.00 90 ARG A O 1
ATOM 686 N N . GLY A 1 91 ? -4.470 5.902 12.312 1.00 95.00 91 GLY A N 1
ATOM 687 C CA . GLY A 1 91 ? -4.283 5.000 11.181 1.00 95.00 91 GLY A CA 1
ATOM 688 C C . GLY A 1 91 ? -3.484 5.598 10.024 1.00 95.00 91 GLY A C 1
ATOM 689 O O . GLY A 1 91 ? -2.971 4.861 9.196 1.00 95.00 91 GLY A O 1
ATOM 690 N N . ARG A 1 92 ? -3.270 6.917 9.982 1.00 92.06 92 ARG A N 1
ATOM 691 C CA . ARG A 1 92 ? -2.329 7.521 9.021 1.00 92.06 92 ARG A CA 1
ATOM 692 C C . ARG A 1 92 ? -0.860 7.261 9.373 1.00 92.06 92 ARG A C 1
ATOM 694 O O . ARG A 1 92 ? -0.004 7.420 8.508 1.00 92.06 92 ARG A O 1
ATOM 701 N N . TYR A 1 93 ? -0.580 6.879 10.620 1.00 91.81 93 TYR A N 1
ATOM 702 C CA . TYR A 1 93 ? 0.768 6.694 11.163 1.00 91.81 93 TYR A CA 1
ATOM 703 C C . TYR A 1 93 ? 1.055 5.244 11.580 1.00 91.81 93 TYR A C 1
ATOM 705 O O . TYR A 1 93 ? 2.193 4.801 11.480 1.00 91.81 93 TYR A O 1
ATOM 713 N N . GLU A 1 94 ? 0.037 4.503 12.023 1.00 94.06 94 GLU A N 1
ATOM 714 C CA . GLU A 1 94 ? 0.133 3.074 12.366 1.00 94.06 94 GLU A CA 1
ATOM 715 C C . GLU A 1 94 ? -1.071 2.275 11.819 1.00 94.06 94 GLU A C 1
ATOM 717 O O . GLU A 1 94 ? -1.853 1.700 12.586 1.00 94.06 94 GLU A O 1
ATOM 722 N N . PRO A 1 95 ? -1.269 2.253 10.485 1.00 95.25 95 PRO A N 1
ATOM 723 C CA . PRO A 1 95 ? -2.475 1.708 9.863 1.00 95.25 95 PRO A CA 1
ATOM 724 C C . PRO A 1 95 ? -2.692 0.233 10.186 1.00 95.25 95 PRO A C 1
ATOM 726 O O . PRO A 1 95 ? -3.802 -0.126 10.575 1.00 95.25 95 PRO A O 1
ATOM 729 N N . ASN A 1 96 ? -1.667 -0.622 10.089 1.00 94.94 96 ASN A N 1
ATOM 730 C CA . ASN A 1 96 ? -1.832 -2.049 10.375 1.00 94.94 96 ASN A CA 1
ATOM 731 C C . ASN A 1 96 ? -2.262 -2.296 11.823 1.00 94.94 96 ASN A C 1
ATOM 733 O O . ASN A 1 96 ? -3.080 -3.178 12.085 1.00 94.94 96 ASN A O 1
ATOM 737 N N . ARG A 1 97 ? -1.754 -1.496 12.767 1.00 95.38 97 ARG A N 1
ATOM 738 C CA . ARG A 1 97 ? -2.102 -1.615 14.185 1.00 95.38 97 ARG A CA 1
ATOM 739 C C . ARG A 1 97 ? -3.556 -1.228 14.435 1.00 95.38 97 ARG A C 1
ATOM 741 O O . ARG A 1 97 ? -4.289 -1.971 15.082 1.00 95.38 97 ARG A O 1
ATOM 748 N N . VAL A 1 98 ? -3.990 -0.109 13.858 1.00 96.69 98 VAL A N 1
ATOM 749 C CA . VAL A 1 98 ? -5.379 0.359 13.953 1.00 96.69 98 VAL A CA 1
ATOM 750 C C . VAL A 1 98 ? -6.341 -0.616 13.272 1.00 96.69 98 VAL A C 1
ATOM 752 O O . VAL A 1 98 ? -7.389 -0.928 13.832 1.00 96.69 98 VAL A O 1
ATOM 755 N N . LEU A 1 99 ? -5.987 -1.148 12.099 1.00 96.62 99 LEU A N 1
ATOM 756 C CA . LEU A 1 99 ? -6.787 -2.170 11.422 1.00 96.62 99 LEU A CA 1
ATOM 757 C C . LEU A 1 99 ? -6.897 -3.438 12.276 1.00 96.62 99 LEU A C 1
ATOM 759 O O . LEU A 1 99 ? -8.005 -3.921 12.495 1.00 96.62 99 LEU A O 1
ATOM 763 N N . ALA A 1 100 ? -5.789 -3.936 12.829 1.00 95.56 100 ALA A N 1
ATOM 764 C CA . ALA A 1 100 ? -5.809 -5.102 13.707 1.00 95.56 100 ALA A CA 1
ATOM 765 C C . ALA A 1 100 ? -6.730 -4.897 14.924 1.00 95.56 100 ALA A C 1
ATOM 767 O O . ALA A 1 100 ? -7.491 -5.800 15.273 1.00 95.56 100 ALA A O 1
ATOM 768 N N . GLU A 1 101 ? -6.721 -3.707 15.532 1.00 95.38 101 GLU A N 1
ATOM 769 C CA . GLU A 1 101 ? -7.637 -3.359 16.624 1.00 95.38 101 GLU A CA 1
ATOM 770 C C . GLU A 1 101 ? -9.108 -3.365 16.186 1.00 95.38 101 GLU A C 1
ATOM 772 O O . GLU A 1 101 ? -9.941 -3.944 16.881 1.00 95.38 101 GLU A O 1
ATOM 777 N N . LEU A 1 102 ? -9.440 -2.764 15.037 1.00 95.44 102 LEU A N 1
ATOM 778 C CA . LEU A 1 102 ? -10.815 -2.715 14.518 1.00 95.44 102 LEU A CA 1
ATOM 779 C C . LEU A 1 102 ? -11.371 -4.116 14.231 1.00 95.44 102 LEU A C 1
ATOM 781 O O . LEU A 1 102 ? -12.519 -4.410 14.563 1.00 95.44 102 LEU A O 1
ATOM 785 N N . PHE A 1 103 ? -10.553 -4.998 13.655 1.00 95.44 103 PHE A N 1
ATOM 786 C CA . PHE A 1 103 ? -10.935 -6.388 13.402 1.00 95.44 103 PHE A CA 1
ATOM 787 C C . PHE A 1 103 ? -11.044 -7.203 14.698 1.00 95.44 103 PHE A C 1
ATOM 789 O O . PHE A 1 103 ? -12.002 -7.957 14.877 1.00 95.44 103 PHE A O 1
ATOM 796 N N . ALA A 1 104 ? -10.126 -7.003 15.649 1.00 93.44 104 ALA A N 1
ATOM 797 C CA . ALA A 1 104 ? -10.193 -7.646 16.959 1.00 93.44 104 ALA A CA 1
ATOM 798 C C . ALA A 1 104 ? -11.446 -7.238 17.755 1.00 93.44 104 ALA A C 1
ATOM 800 O O . ALA A 1 104 ? -12.066 -8.095 18.380 1.00 93.44 104 ALA A O 1
ATOM 801 N N . GLN A 1 105 ? -11.860 -5.967 17.695 1.00 92.94 105 GLN A N 1
ATOM 802 C CA . GLN A 1 105 ? -13.072 -5.468 18.362 1.00 92.94 105 GLN A CA 1
ATOM 803 C C . GLN A 1 105 ? -14.353 -6.159 17.871 1.00 92.94 105 GLN A C 1
ATOM 805 O O . GLN A 1 105 ? -15.259 -6.393 18.667 1.00 92.94 105 GLN A O 1
ATOM 810 N N . ALA A 1 106 ? -14.420 -6.519 16.587 1.00 91.06 106 ALA A N 1
ATOM 811 C CA . ALA A 1 106 ? -15.537 -7.274 16.016 1.00 91.06 106 ALA A CA 1
ATOM 812 C C . ALA A 1 106 ? -15.445 -8.794 16.234 1.00 91.06 106 ALA A C 1
ATOM 814 O O . ALA A 1 106 ? -16.362 -9.520 15.854 1.00 91.06 106 ALA A O 1
ATOM 815 N N . GLY A 1 107 ? -14.341 -9.298 16.797 1.00 90.12 107 GLY A N 1
ATOM 816 C CA . GLY A 1 107 ? -14.061 -10.734 16.852 1.00 90.12 107 GLY A CA 1
ATOM 817 C C . GLY A 1 107 ? -13.762 -11.357 15.482 1.00 90.12 107 GLY A C 1
ATOM 818 O O . GLY A 1 107 ? -13.802 -12.578 15.346 1.00 90.12 107 GLY A O 1
ATOM 819 N N . GLU A 1 108 ? -13.453 -10.546 14.466 1.00 84.50 108 GLU A N 1
ATOM 820 C CA . GLU A 1 108 ? -13.141 -11.020 13.118 1.00 84.50 108 GLU A CA 1
ATOM 821 C C . GLU A 1 108 ? -11.644 -11.311 12.987 1.00 84.50 108 GLU A C 1
ATOM 823 O O . GLU A 1 108 ? -10.830 -10.445 12.674 1.00 84.50 108 GLU A O 1
ATOM 828 N N . GLN A 1 109 ? -11.287 -12.566 13.249 1.00 81.31 109 GLN A N 1
ATOM 829 C CA . GLN A 1 109 ? -9.943 -13.113 13.080 1.00 81.31 109 GLN A CA 1
ATOM 830 C C . GLN A 1 109 ? -9.978 -14.286 12.085 1.00 81.31 109 GLN A C 1
ATOM 832 O O . GLN A 1 109 ? -10.996 -14.981 12.006 1.00 81.31 109 GLN A O 1
ATOM 837 N N . PRO A 1 110 ? -8.886 -14.549 11.342 1.00 81.75 110 PRO A N 1
ATOM 838 C CA . PRO A 1 110 ? -7.561 -13.930 11.466 1.00 81.75 110 PRO A CA 1
ATOM 839 C C . PRO A 1 110 ? -7.373 -12.633 10.654 1.00 81.75 110 PRO A C 1
ATOM 841 O O . PRO A 1 110 ? -7.804 -12.516 9.506 1.00 81.75 110 PRO A O 1
ATOM 844 N N . PHE A 1 111 ? -6.662 -11.669 11.240 1.00 85.12 111 PHE A N 1
ATOM 845 C CA . PHE A 1 111 ? -6.071 -10.532 10.527 1.00 85.12 111 PHE A CA 1
ATOM 846 C C . PHE A 1 111 ? -4.648 -10.899 10.048 1.00 85.12 111 PHE A C 1
ATOM 848 O O . PHE A 1 111 ? -3.893 -11.466 10.841 1.00 85.12 111 PHE A O 1
ATOM 855 N N . PRO A 1 112 ? -4.240 -10.577 8.803 1.00 89.88 112 PRO A N 1
ATOM 856 C CA . PRO A 1 112 ? -4.932 -9.736 7.820 1.00 89.88 112 PRO A CA 1
ATOM 857 C C . PRO A 1 112 ? -5.843 -10.482 6.826 1.00 89.88 112 PRO A C 1
ATOM 859 O O . PRO A 1 112 ? -6.451 -9.829 5.982 1.00 89.88 112 PRO A O 1
ATOM 862 N N . ASP A 1 113 ? -5.980 -11.810 6.900 1.00 92.25 113 ASP A N 1
ATOM 863 C CA . ASP A 1 113 ? -6.657 -12.611 5.859 1.00 92.25 113 ASP A CA 1
ATOM 864 C C . ASP A 1 113 ? -8.099 -12.168 5.568 1.00 92.25 113 ASP A C 1
ATOM 866 O O . ASP A 1 113 ? -8.528 -12.137 4.412 1.00 92.25 113 ASP A O 1
ATOM 870 N N . VAL A 1 114 ? -8.862 -11.800 6.602 1.00 91.62 114 VAL A N 1
ATOM 871 C CA . VAL A 1 114 ? -10.234 -11.303 6.415 1.00 91.62 114 VAL A CA 1
ATOM 872 C C . VAL A 1 114 ? -10.243 -9.969 5.663 1.00 91.62 114 VAL A C 1
ATOM 874 O O . VAL A 1 114 ? -11.072 -9.778 4.775 1.00 91.62 114 VAL A O 1
ATOM 877 N N . LEU A 1 115 ? -9.307 -9.064 5.966 1.00 94.06 115 LEU A N 1
ATOM 878 C CA . LEU A 1 115 ? -9.175 -7.797 5.247 1.00 94.06 115 LEU A CA 1
ATOM 879 C C . LEU A 1 115 ? -8.821 -8.038 3.775 1.00 94.06 115 LEU A C 1
ATOM 881 O O . LEU A 1 115 ? -9.422 -7.411 2.907 1.00 94.06 115 LEU A O 1
ATOM 885 N N . VAL A 1 116 ? -7.911 -8.975 3.486 1.00 93.00 116 VAL A N 1
ATOM 886 C CA . VAL A 1 116 ? -7.531 -9.329 2.107 1.00 93.00 116 VAL A CA 1
ATOM 887 C C . VAL A 1 116 ? -8.755 -9.762 1.296 1.00 93.00 116 VAL A C 1
ATOM 889 O O . VAL A 1 116 ? -8.994 -9.219 0.222 1.00 93.00 116 VAL A O 1
ATOM 892 N N . ARG A 1 117 ? -9.600 -10.647 1.839 1.00 92.31 117 ARG A N 1
ATOM 893 C CA . ARG A 1 117 ? -10.834 -11.087 1.158 1.00 92.31 117 ARG A CA 1
ATOM 894 C C . ARG A 1 117 ? -11.819 -9.948 0.898 1.00 92.31 117 ARG A C 1
ATOM 896 O O . ARG A 1 117 ? -12.517 -9.957 -0.110 1.00 92.31 117 ARG A O 1
ATOM 903 N N . ARG A 1 118 ? -11.904 -8.973 1.809 1.00 93.81 118 ARG A N 1
ATOM 904 C CA . ARG A 1 118 ? -12.758 -7.789 1.625 1.00 93.81 118 ARG A CA 1
ATOM 905 C C . ARG A 1 118 ? -12.198 -6.857 0.552 1.00 93.81 118 ARG A C 1
ATOM 907 O O . ARG A 1 118 ? -12.966 -6.341 -0.251 1.00 93.81 118 ARG A O 1
ATOM 914 N N . LEU A 1 119 ? -10.877 -6.683 0.500 1.00 94.38 119 LEU A N 1
ATOM 915 C CA . LEU A 1 119 ? -10.203 -5.893 -0.535 1.00 94.38 119 LEU A CA 1
ATOM 916 C C . LEU A 1 119 ? -10.409 -6.478 -1.938 1.00 94.38 119 LEU A C 1
ATOM 918 O O . LEU A 1 119 ? -10.622 -5.716 -2.871 1.00 94.38 119 LEU A O 1
ATOM 922 N N . GLU A 1 120 ? -10.417 -7.807 -2.083 1.00 93.12 120 GLU A N 1
ATOM 923 C CA . GLU A 1 120 ? -10.699 -8.487 -3.362 1.00 93.12 120 GLU A CA 1
ATOM 924 C C . GLU A 1 120 ? -12.097 -8.176 -3.926 1.00 93.12 120 GLU A C 1
ATOM 926 O O . GLU A 1 120 ? -12.331 -8.328 -5.123 1.00 93.12 120 GLU A O 1
ATOM 931 N N . GLN A 1 121 ? -13.030 -7.751 -3.071 1.00 92.88 121 GLN A N 1
ATOM 932 C CA . GLN A 1 121 ? -14.421 -7.460 -3.429 1.00 92.88 121 GLN A CA 1
ATOM 933 C C . GLN A 1 121 ? -14.728 -5.958 -3.466 1.00 92.88 121 GLN A C 1
ATOM 935 O O . GLN A 1 121 ? -15.821 -5.566 -3.878 1.00 92.88 121 GLN A O 1
ATOM 940 N N . ALA A 1 122 ? -13.800 -5.120 -3.006 1.00 93.25 122 ALA A N 1
ATOM 941 C CA . ALA A 1 122 ? -14.012 -3.691 -2.862 1.00 93.25 122 ALA A CA 1
ATOM 942 C C . ALA A 1 122 ? -13.624 -2.925 -4.129 1.00 93.25 122 ALA A C 1
ATOM 944 O O . ALA A 1 122 ? -12.678 -3.275 -4.833 1.00 93.25 122 ALA A O 1
ATOM 945 N N . ASP A 1 123 ? -14.327 -1.821 -4.379 1.00 92.75 123 ASP A N 1
ATOM 946 C CA . ASP A 1 123 ? -13.880 -0.836 -5.355 1.00 92.75 123 ASP A CA 1
ATOM 947 C C . ASP A 1 123 ? -12.737 -0.005 -4.756 1.00 92.75 123 ASP A C 1
ATOM 949 O O . ASP A 1 123 ? -12.941 0.806 -3.853 1.00 92.75 123 ASP A O 1
ATOM 953 N N . LEU A 1 124 ? -11.524 -0.227 -5.263 1.00 92.75 124 LEU A N 1
ATOM 954 C CA . LEU A 1 124 ? -10.308 0.469 -4.837 1.00 92.75 124 LEU A CA 1
ATOM 955 C C . LEU A 1 124 ? -9.976 1.674 -5.728 1.00 92.75 124 LEU A C 1
ATOM 957 O O . LEU A 1 124 ? -8.891 2.243 -5.607 1.00 92.75 124 LEU A O 1
ATOM 961 N N . SER A 1 125 ? -10.884 2.072 -6.626 1.00 92.00 125 SER A N 1
ATOM 962 C CA . SER A 1 125 ? -10.630 3.128 -7.613 1.00 92.00 125 SER A CA 1
ATOM 963 C C . SER A 1 125 ? -10.217 4.452 -6.970 1.00 92.00 125 SER A C 1
ATOM 965 O O . SER A 1 125 ? -9.360 5.158 -7.500 1.00 92.00 125 SER A O 1
ATOM 967 N N . SER A 1 126 ? -10.765 4.773 -5.795 1.00 92.00 126 SER A N 1
ATOM 968 C CA . SER A 1 126 ? -10.436 6.004 -5.072 1.00 92.00 126 SER A CA 1
ATOM 969 C C . SER A 1 126 ? -8.990 6.058 -4.575 1.00 92.00 126 SER A C 1
ATOM 971 O O . SER A 1 126 ? -8.439 7.152 -4.424 1.00 92.00 126 SER A O 1
ATOM 973 N N . LEU A 1 127 ? -8.330 4.908 -4.387 1.00 91.81 127 LEU A N 1
ATOM 974 C CA . LEU A 1 127 ? -6.934 4.863 -3.956 1.00 91.81 127 LEU A CA 1
ATOM 975 C C . LEU A 1 127 ? -5.985 5.427 -5.016 1.00 91.81 127 LEU A C 1
ATOM 977 O O . LEU A 1 127 ? -4.964 6.007 -4.652 1.00 91.81 127 LEU A O 1
ATOM 981 N N . TRP A 1 128 ? -6.323 5.331 -6.306 1.00 91.50 128 TRP A N 1
ATOM 982 C CA . TRP A 1 128 ? -5.478 5.828 -7.401 1.00 91.50 128 TRP A CA 1
ATOM 983 C C . TRP A 1 128 ? -5.295 7.349 -7.395 1.00 91.50 128 TRP A C 1
ATOM 985 O O . TRP A 1 128 ? -4.321 7.850 -7.946 1.00 91.50 128 TRP A O 1
ATOM 995 N N . ALA A 1 129 ? -6.153 8.095 -6.691 1.00 89.88 129 ALA A N 1
ATOM 996 C CA . ALA A 1 129 ? -5.947 9.525 -6.470 1.00 89.88 129 ALA A CA 1
ATOM 997 C C . ALA A 1 129 ? -4.757 9.832 -5.530 1.00 89.88 129 ALA A C 1
ATOM 999 O O . ALA A 1 129 ? -4.339 10.990 -5.411 1.00 89.88 129 ALA A O 1
ATOM 1000 N N . ALA A 1 130 ? -4.205 8.825 -4.839 1.00 90.75 130 ALA A N 1
ATOM 1001 C CA . ALA A 1 130 ? -3.086 8.996 -3.924 1.00 90.75 130 ALA A CA 1
ATOM 1002 C C . ALA A 1 130 ? -1.795 9.386 -4.676 1.00 90.75 130 ALA A C 1
ATOM 1004 O O . ALA A 1 130 ? -1.356 8.662 -5.574 1.00 90.75 130 ALA A O 1
ATOM 1005 N N . PRO A 1 131 ? -1.127 10.496 -4.295 1.00 90.38 131 PRO A N 1
ATOM 1006 C CA . PRO A 1 131 ? 0.136 10.91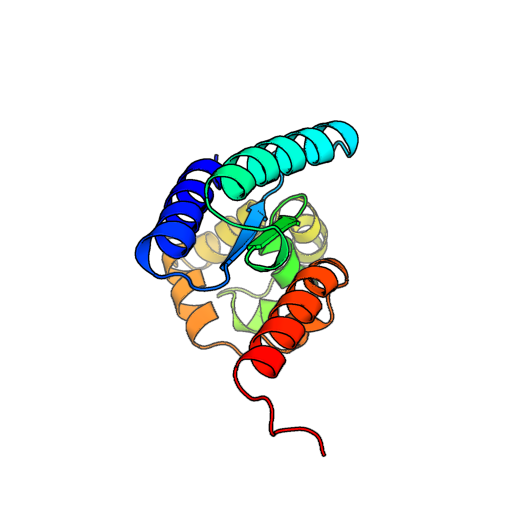6 -4.901 1.00 90.38 131 PRO A CA 1
ATOM 1007 C C . PRO A 1 131 ? 1.214 9.831 -4.929 1.00 90.38 131 PRO A C 1
ATOM 1009 O O . PRO A 1 131 ? 1.999 9.767 -5.873 1.00 90.38 131 PRO A O 1
ATOM 1012 N N . GLU A 1 132 ? 1.234 8.981 -3.908 1.00 90.88 132 GLU A N 1
ATOM 1013 C CA . GLU A 1 132 ? 2.178 7.884 -3.759 1.00 90.88 132 GLU A CA 1
ATOM 1014 C C . GLU A 1 132 ? 2.044 6.833 -4.859 1.00 90.88 132 GLU A C 1
ATOM 1016 O O . GLU A 1 132 ? 3.043 6.219 -5.215 1.00 90.88 132 GLU A O 1
ATOM 1021 N N . LEU A 1 133 ? 0.845 6.655 -5.428 1.00 93.38 133 LEU A N 1
ATOM 1022 C CA . LEU A 1 133 ? 0.582 5.674 -6.480 1.00 93.38 133 LEU A CA 1
ATOM 1023 C C . LEU A 1 133 ? 0.831 6.207 -7.894 1.00 93.38 133 LEU A C 1
ATOM 1025 O O . LEU A 1 133 ? 0.889 5.409 -8.826 1.00 93.38 133 LEU A O 1
ATOM 1029 N N . ARG A 1 134 ? 1.068 7.512 -8.087 1.00 93.06 134 ARG A N 1
ATOM 1030 C CA . ARG A 1 134 ? 1.334 8.073 -9.428 1.00 93.06 134 ARG A CA 1
ATOM 1031 C C . ARG A 1 134 ? 2.479 7.375 -10.175 1.00 93.06 134 ARG A C 1
ATOM 1033 O O . ARG A 1 134 ? 2.335 7.139 -11.372 1.00 93.06 134 ARG A O 1
ATOM 1040 N N . PRO A 1 135 ? 3.620 7.022 -9.542 1.00 92.62 135 PRO A N 1
ATOM 1041 C CA . PRO A 1 135 ? 4.690 6.337 -10.263 1.00 92.62 135 PRO A CA 1
ATOM 1042 C C . PRO A 1 135 ? 4.318 4.908 -10.675 1.00 92.62 135 PRO A C 1
ATOM 1044 O O . PRO A 1 135 ? 4.921 4.398 -11.619 1.00 92.62 135 PRO A O 1
ATOM 1047 N N . LEU A 1 136 ? 3.366 4.277 -9.974 1.00 94.00 136 LEU A N 1
ATOM 1048 C CA . LEU A 1 136 ? 2.789 2.984 -10.339 1.00 94.00 136 LEU A CA 1
ATOM 1049 C C . LEU A 1 136 ? 1.789 3.143 -11.484 1.00 94.00 136 LEU A C 1
ATOM 1051 O O . LEU A 1 136 ? 1.892 2.422 -12.468 1.00 94.00 136 LEU A O 1
ATOM 1055 N N . GLU A 1 137 ? 0.873 4.104 -11.390 1.00 93.56 137 GLU A N 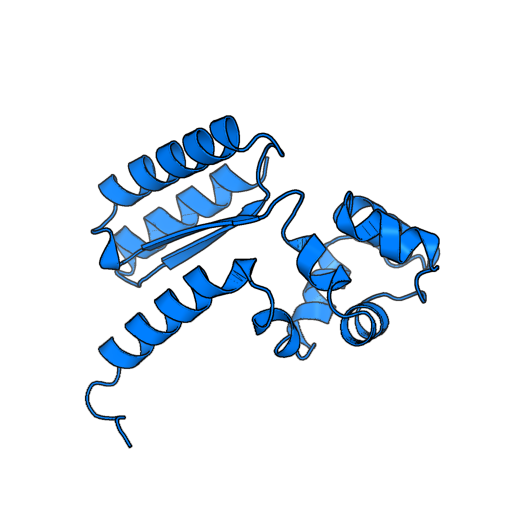1
ATOM 1056 C CA . GLU A 1 137 ? -0.090 4.413 -12.452 1.00 93.56 137 GLU A CA 1
ATOM 1057 C C . GLU A 1 137 ? 0.623 4.699 -13.781 1.00 93.56 137 GLU A C 1
ATOM 1059 O O . GLU A 1 137 ? 0.317 4.076 -14.796 1.00 93.56 137 GLU A O 1
ATOM 1064 N N . ALA A 1 138 ? 1.647 5.560 -13.764 1.00 92.88 138 ALA A N 1
ATOM 1065 C CA . ALA A 1 138 ? 2.446 5.869 -14.948 1.00 92.88 138 ALA A CA 1
ATOM 1066 C C . ALA A 1 138 ? 3.112 4.619 -15.548 1.00 92.88 138 ALA A C 1
ATOM 1068 O O . ALA A 1 138 ? 3.094 4.432 -16.762 1.00 92.88 138 ALA A O 1
ATOM 1069 N N . PHE A 1 139 ? 3.660 3.745 -14.697 1.00 93.69 139 PHE A N 1
ATOM 1070 C CA . PHE A 1 139 ? 4.271 2.489 -15.132 1.00 93.69 139 PHE A CA 1
ATOM 1071 C C . PHE A 1 139 ? 3.240 1.552 -15.777 1.00 93.69 139 PHE A C 1
ATOM 1073 O O . PHE A 1 139 ? 3.486 1.004 -16.847 1.00 93.69 139 PHE A O 1
ATOM 1080 N N . LEU A 1 140 ? 2.061 1.399 -15.171 1.00 91.38 140 LEU A N 1
ATOM 1081 C CA . LEU A 1 140 ? 0.997 0.549 -15.708 1.00 91.38 140 LEU A CA 1
ATOM 1082 C C . LEU A 1 140 ? 0.457 1.071 -17.046 1.00 91.38 140 LEU A C 1
ATOM 1084 O O . LEU A 1 140 ? 0.226 0.274 -17.953 1.00 91.38 140 LEU A O 1
ATOM 1088 N N . LEU A 1 141 ? 0.296 2.390 -17.190 1.00 91.62 141 LEU A N 1
ATOM 1089 C CA . LEU A 1 141 ? -0.127 3.022 -18.444 1.00 91.62 141 LEU A CA 1
ATOM 1090 C C . LEU A 1 141 ? 0.904 2.835 -19.562 1.00 91.62 141 LEU A C 1
ATOM 1092 O O . LEU A 1 141 ? 0.539 2.520 -20.693 1.00 91.62 141 LEU A O 1
ATOM 1096 N N . GLU A 1 142 ? 2.194 2.979 -19.255 1.00 91.38 142 GLU A N 1
ATOM 1097 C CA . GLU A 1 142 ? 3.265 2.724 -20.223 1.00 91.38 142 GLU A CA 1
ATOM 1098 C C . GLU A 1 142 ? 3.220 1.272 -20.727 1.00 91.38 142 GLU A C 1
ATOM 1100 O O . GLU A 1 142 ? 3.322 1.012 -21.929 1.00 91.38 142 GLU A O 1
ATOM 1105 N N . LYS A 1 143 ? 3.014 0.311 -19.819 1.00 89.62 143 LYS A N 1
ATOM 1106 C CA . LYS A 1 143 ? 2.980 -1.116 -20.167 1.00 89.62 143 LYS A CA 1
ATOM 1107 C C . LYS A 1 143 ? 1.706 -1.549 -20.867 1.00 89.62 143 LYS A C 1
ATOM 1109 O O . LYS A 1 143 ? 1.789 -2.365 -21.784 1.00 89.62 143 LYS A O 1
ATOM 1114 N N . SER A 1 144 ? 0.554 -0.985 -20.518 1.00 85.88 144 SER A N 1
ATOM 1115 C CA . SER A 1 144 ? -0.692 -1.273 -21.231 1.00 85.88 144 SER A CA 1
ATOM 1116 C C . SER A 1 144 ? -0.655 -0.747 -22.671 1.00 85.88 144 SER A C 1
ATOM 1118 O O . SER A 1 144 ? -1.059 -1.468 -23.588 1.00 85.88 144 SER A O 1
ATOM 1120 N N . ALA A 1 145 ? -0.089 0.447 -22.888 1.00 83.44 145 ALA A N 1
ATOM 1121 C CA . ALA A 1 145 ? 0.095 1.034 -24.215 1.00 83.44 145 ALA A CA 1
ATOM 1122 C C . ALA A 1 145 ? 1.064 0.215 -25.085 1.00 83.44 145 ALA A C 1
ATOM 1124 O O . ALA A 1 145 ? 0.789 -0.028 -26.259 1.00 83.44 145 ALA A O 1
ATOM 1125 N N . ALA A 1 146 ? 2.167 -0.275 -24.507 1.00 77.25 146 ALA A N 1
ATOM 1126 C CA . ALA A 1 146 ? 3.124 -1.130 -25.213 1.00 77.25 146 ALA A CA 1
ATOM 1127 C C . ALA A 1 146 ? 2.528 -2.491 -25.632 1.00 77.25 146 ALA A C 1
ATOM 1129 O O . ALA A 1 146 ? 2.938 -3.057 -26.644 1.00 77.25 146 ALA A O 1
ATOM 1130 N N . GLN A 1 147 ? 1.551 -3.007 -24.878 1.00 66.31 147 GLN A N 1
ATOM 1131 C CA . GLN A 1 147 ? 0.849 -4.258 -25.188 1.00 66.31 147 GLN A CA 1
ATOM 1132 C C . GLN A 1 147 ? -0.266 -4.085 -26.238 1.00 66.31 147 GLN A C 1
ATOM 1134 O O . GLN A 1 147 ? -0.602 -5.048 -26.926 1.00 66.31 147 GLN A O 1
ATOM 1139 N N . HIS A 1 148 ? -0.803 -2.869 -26.411 1.00 58.53 148 HIS A N 1
ATOM 1140 C CA . HIS A 1 148 ? -1.867 -2.551 -27.372 1.00 58.53 148 HIS A CA 1
ATOM 1141 C C . HIS A 1 148 ? -1.500 -1.343 -28.256 1.00 58.53 148 HIS A C 1
ATOM 1143 O O . HIS A 1 148 ? -2.104 -0.276 -28.125 1.00 58.53 148 HIS A O 1
ATOM 1149 N N . PRO A 1 149 ? -0.575 -1.493 -29.224 1.00 56.31 149 PRO A N 1
ATOM 1150 C CA . PRO A 1 149 ? -0.075 -0.381 -30.044 1.00 56.31 149 PRO A CA 1
ATOM 1151 C C . PRO A 1 149 ? -1.117 0.270 -30.985 1.00 56.31 149 PRO A C 1
ATOM 1153 O O . PRO A 1 149 ? -0.765 1.157 -31.756 1.00 56.31 149 PRO A O 1
ATOM 1156 N N . GLY A 1 150 ? -2.386 -0.160 -30.948 1.00 49.56 150 GLY A N 1
ATOM 1157 C CA . GLY A 1 150 ? -3.484 0.337 -31.789 1.00 49.56 150 GLY A CA 1
ATOM 1158 C C . GLY A 1 150 ? -4.655 0.983 -31.039 1.00 49.56 150 GLY A C 1
ATOM 1159 O O . GLY A 1 150 ? -5.654 1.295 -31.676 1.00 49.56 150 GLY A O 1
ATOM 1160 N N . ALA A 1 151 ? -4.568 1.177 -29.719 1.00 46.41 151 ALA A N 1
ATOM 1161 C CA . ALA A 1 151 ? -5.600 1.856 -28.930 1.00 46.41 151 ALA A CA 1
ATOM 1162 C C . ALA A 1 151 ? -5.156 3.283 -28.558 1.00 46.41 151 ALA A C 1
ATOM 1164 O O . ALA A 1 151 ? -4.965 3.609 -27.390 1.00 46.41 151 ALA A O 1
ATOM 1165 N N . ALA A 1 152 ? -4.958 4.129 -29.565 1.00 35.75 152 ALA A N 1
ATOM 1166 C CA . ALA A 1 152 ? -5.045 5.578 -29.398 1.00 35.75 152 ALA A CA 1
ATOM 1167 C C . ALA A 1 152 ? -6.424 6.023 -29.929 1.00 35.75 152 ALA A C 1
ATOM 1169 O O . ALA A 1 152 ? -6.921 5.369 -30.850 1.00 35.75 152 ALA A O 1
ATOM 1170 N N . PRO A 1 153 ? -7.064 7.046 -29.331 1.00 49.00 153 PRO A N 1
ATOM 1171 C CA . PRO A 1 153 ? -8.407 7.489 -29.717 1.00 49.00 153 PRO A CA 1
ATOM 1172 C C . PRO A 1 153 ? -8.509 7.935 -31.180 1.00 49.00 153 PRO A C 1
ATOM 1174 O O . PRO A 1 153 ? -7.501 8.444 -31.724 1.00 49.00 153 PRO A O 1
#

pLDDT: mean 88.34, std 11.06, range [35.75, 96.69]

Sequence (153 aa):
MGGGGALSSARTILVLRREPVAVVCDADTLAPDVMAEQRGLMEYMLGEAGPLSEWRVLLIAPEVAMLLFRDEQLLRSLVPVSPSFEQLIRGRYEPNRVLAELFAQAGEQPFPDVLVRRLEQADLSSLWAAPELRPLEAFLLEKSAAQHPGAAP

Secondary structure (DSSP, 8-state):
--HHHHHHHHHHIIIII---EEEEEE-S-S-HHHHHHHHHHHHHHHHTTS-GGGEEEEEESS-GGGGGGG-HHHHHHHSSSPPPHHHHHHTTTSHHHHHHHHHHHTT--STTHHHHHHHTTS--GGGGGSGGGHHHHHHHHHHHHHH-TT---

Foldseek 3Di:
DPQPVQLVVQLCCCQPVVAQEEREWEQPDPDPVVSVVVLVVSVVSVVVRDPPLRYYYAYDPRTPLLLLLVDQVSVCQLFPDRDDPVLSVVCNHVVQVSRCVRCVVVVNDDPPVSSVVSVVVGDCVVSCVDPSCVVVVVSVVVRVCVVPVPPDD